Protein AF-A0AAW0XUK2-F1 (afdb_monomer)

pLDDT: mean 73.46, std 17.61, range [42.25, 95.31]

InterPro domains:
  IPR001806 Small GTPase [PF00071] (2-37)
  IPR001806 Small GTPase [PF00071] (38-81)
  IPR027417 P-loop containing nucleoside triphosphate hydrolase [G3DSA:3.40.50.300] (35-93)
  IPR027417 P-loop containing nucleoside triphosphate hydrolase [SSF52540] (1-96)

Sequence (114 aa):
MNRFVTDRFDEHSFHTIGVEFLNKEIELGGETYTLQIDLERRVTTEEAEVWCKENGDLPYIETSAKDDTNVEASFMMCLRRWANIEGRQERMPLPDTVQLGGDGSHHRLCACSS

Structure (mmCIF, N/CA/C/O backbone):
data_AF-A0AAW0XUK2-F1
#
_entry.id   AF-A0AAW0XUK2-F1
#
loop_
_atom_site.group_PDB
_atom_site.id
_atom_site.type_symbol
_atom_site.label_atom_id
_atom_site.label_alt_id
_atom_site.label_comp_id
_atom_site.label_asym_id
_atom_site.label_entity_id
_atom_site.label_seq_id
_atom_site.pdbx_PDB_ins_code
_atom_site.Cartn_x
_atom_site.Cartn_y
_atom_site.Cartn_z
_atom_site.occupancy
_atom_site.B_iso_or_equiv
_atom_site.auth_seq_id
_atom_site.auth_comp_id
_atom_site.auth_asym_id
_atom_site.auth_atom_id
_atom_site.pdbx_PDB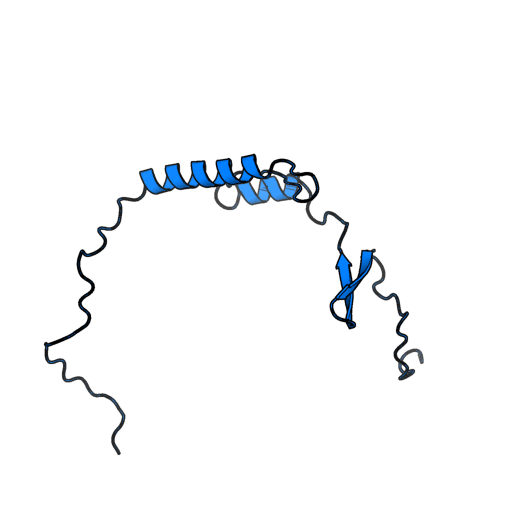_model_num
ATOM 1 N N . MET A 1 1 ? 14.300 14.112 43.769 1.00 45.28 1 MET A N 1
ATOM 2 C CA . MET A 1 1 ? 14.607 12.676 43.962 1.00 45.28 1 MET A CA 1
ATOM 3 C C . MET A 1 1 ? 13.513 12.051 44.816 1.00 45.28 1 MET A C 1
ATOM 5 O O . MET A 1 1 ? 13.095 12.715 45.751 1.00 45.28 1 MET A O 1
ATOM 9 N N . ASN A 1 2 ? 13.082 10.826 44.481 1.00 44.66 2 ASN A N 1
ATOM 10 C CA . ASN A 1 2 ? 11.915 10.055 44.976 1.00 44.66 2 ASN A CA 1
ATOM 11 C C . ASN A 1 2 ? 10.650 10.158 44.110 1.00 44.66 2 ASN A C 1
ATOM 13 O O . ASN A 1 2 ? 9.648 10.725 44.530 1.00 44.66 2 ASN A O 1
ATOM 17 N N . ARG A 1 3 ? 10.678 9.581 42.901 1.00 44.25 3 ARG A N 1
ATOM 18 C CA . ARG A 1 3 ? 9.434 9.290 42.167 1.00 44.25 3 ARG A CA 1
ATOM 19 C C . ARG A 1 3 ? 9.551 8.085 41.240 1.00 44.25 3 ARG A C 1
ATOM 21 O O . ARG A 1 3 ? 9.151 8.154 40.090 1.00 44.25 3 ARG A O 1
ATOM 28 N N . PHE A 1 4 ? 10.124 6.997 41.733 1.00 51.03 4 PHE A N 1
ATOM 29 C CA . PHE A 1 4 ? 9.986 5.698 41.088 1.00 51.03 4 PHE A CA 1
ATOM 30 C C . PHE A 1 4 ? 9.826 4.657 42.188 1.00 51.03 4 PHE A C 1
ATOM 32 O O . PHE A 1 4 ? 10.445 4.788 43.241 1.00 51.03 4 PHE A O 1
ATOM 39 N N . VAL A 1 5 ? 9.008 3.646 41.912 1.00 51.53 5 VAL A N 1
ATOM 40 C CA . VAL A 1 5 ? 8.634 2.531 42.790 1.00 51.53 5 VAL A CA 1
ATOM 41 C C . VAL A 1 5 ? 7.454 2.819 43.727 1.00 51.53 5 VAL A C 1
ATOM 43 O O . VAL A 1 5 ? 7.554 2.799 44.950 1.00 51.53 5 VAL A O 1
ATOM 46 N N . THR A 1 6 ? 6.278 2.994 43.133 1.00 52.91 6 THR A N 1
ATOM 47 C CA . THR A 1 6 ? 5.117 2.246 43.627 1.00 52.91 6 THR A CA 1
ATOM 48 C C . THR A 1 6 ? 4.978 1.017 42.745 1.00 52.91 6 THR A C 1
ATOM 50 O O . THR A 1 6 ? 4.750 1.151 41.547 1.00 52.91 6 THR A O 1
ATOM 53 N N . ASP A 1 7 ? 5.147 -0.161 43.339 1.00 47.25 7 ASP A N 1
ATOM 54 C CA . ASP A 1 7 ? 4.963 -1.480 42.718 1.00 47.25 7 ASP A CA 1
ATOM 55 C C . ASP A 1 7 ? 3.463 -1.785 42.555 1.00 47.25 7 ASP A C 1
ATOM 57 O O . ASP A 1 7 ? 2.907 -2.738 43.095 1.00 47.25 7 ASP A O 1
ATOM 61 N N . ARG A 1 8 ? 2.758 -0.856 41.908 1.00 56.31 8 ARG A N 1
ATOM 62 C CA . ARG A 1 8 ? 1.356 -0.988 41.534 1.00 56.31 8 ARG A CA 1
ATOM 63 C C . ARG A 1 8 ? 1.276 -0.741 40.044 1.00 56.31 8 ARG A C 1
ATOM 65 O O . ARG A 1 8 ? 1.509 0.375 39.586 1.00 56.31 8 ARG A O 1
ATOM 72 N N . PHE A 1 9 ? 0.991 -1.812 39.319 1.00 53.25 9 PHE A N 1
ATOM 73 C CA . PHE A 1 9 ? 0.606 -1.750 37.924 1.00 53.25 9 PHE A CA 1
ATOM 74 C C . PHE A 1 9 ? -0.716 -0.985 37.838 1.00 53.25 9 PHE A C 1
ATOM 76 O O . PHE A 1 9 ? -1.718 -1.407 38.415 1.00 53.25 9 PHE A O 1
ATOM 83 N N . ASP A 1 10 ? -0.679 0.180 37.200 1.00 54.09 10 ASP A N 1
ATOM 84 C CA . ASP A 1 10 ? -1.873 0.935 36.849 1.00 54.09 10 ASP A CA 1
ATOM 85 C C . ASP A 1 10 ? -2.255 0.526 35.426 1.00 54.09 10 ASP A C 1
ATOM 87 O O . ASP A 1 10 ? -1.566 0.864 34.460 1.00 54.09 10 ASP A O 1
ATOM 91 N N . GLU A 1 11 ? -3.328 -0.253 35.323 1.00 55.53 11 GLU A N 1
ATOM 92 C CA . GLU A 1 11 ? -3.886 -0.772 34.071 1.00 55.53 11 GLU A CA 1
ATOM 93 C C . GLU A 1 11 ? -4.372 0.354 33.136 1.00 55.53 11 GLU A C 1
ATOM 95 O O . GLU A 1 11 ? -4.525 0.151 31.935 1.00 55.53 11 GLU A O 1
ATOM 100 N N . HIS A 1 12 ? -4.523 1.576 33.658 1.00 55.75 12 HIS A N 1
ATOM 101 C CA . HIS A 1 12 ? -4.863 2.783 32.908 1.00 55.75 12 HIS A CA 1
ATOM 102 C C . HIS A 1 12 ? -3.675 3.740 32.742 1.00 55.75 12 HIS A C 1
ATOM 104 O O . HIS A 1 12 ? -3.863 4.910 32.399 1.00 55.75 12 HIS A O 1
ATOM 110 N N . SER A 1 13 ? -2.440 3.277 32.966 1.00 53.16 13 SER A N 1
ATOM 111 C CA . SER A 1 13 ? -1.244 4.073 32.695 1.00 53.16 13 SER A CA 1
ATOM 112 C C . SER A 1 13 ? -1.057 4.259 31.186 1.00 53.16 13 SER A C 1
ATOM 114 O O . SER A 1 13 ? -0.320 3.530 30.522 1.00 53.16 13 SER A O 1
ATOM 116 N N . PHE A 1 14 ? -1.708 5.283 30.639 1.00 58.62 14 PHE A N 1
ATOM 117 C CA . PHE A 1 14 ? -1.429 5.824 29.314 1.00 58.62 14 PHE A CA 1
ATOM 118 C C . PHE A 1 14 ? -0.030 6.447 29.317 1.00 58.62 14 PHE A C 1
ATOM 120 O O . PHE A 1 14 ? 0.129 7.646 29.535 1.00 58.62 14 PHE A O 1
ATOM 127 N N . HIS A 1 15 ? 1.008 5.643 29.101 1.00 49.88 15 HIS A N 1
ATOM 128 C CA . HIS A 1 15 ? 2.342 6.174 28.861 1.00 49.88 15 HIS A CA 1
ATOM 129 C C . HIS A 1 15 ? 2.918 5.650 27.553 1.00 49.88 15 HIS A C 1
ATOM 131 O O . HIS A 1 15 ? 3.618 4.645 27.490 1.00 49.88 15 HIS A O 1
ATOM 137 N N . THR A 1 16 ? 2.765 6.465 26.517 1.00 46.88 16 THR A N 1
ATOM 138 C CA . THR A 1 16 ? 3.954 6.992 25.850 1.00 46.88 16 THR A CA 1
ATOM 139 C C . THR A 1 16 ? 3.694 8.468 25.575 1.00 46.88 16 THR A C 1
ATOM 141 O O . THR A 1 16 ? 2.714 8.826 24.930 1.00 46.88 16 THR A O 1
ATOM 144 N N . ILE A 1 17 ? 4.523 9.349 26.134 1.00 49.06 17 ILE A N 1
ATOM 145 C CA . ILE A 1 17 ? 4.462 10.778 25.825 1.00 49.06 17 ILE A CA 1
ATOM 146 C C . ILE A 1 17 ? 4.749 10.925 24.325 1.00 49.06 17 ILE A C 1
ATOM 148 O O . ILE A 1 17 ? 5.872 10.668 23.899 1.00 49.06 17 ILE A O 1
ATOM 152 N N . GLY A 1 18 ? 3.738 11.333 23.554 1.00 50.78 18 GLY A N 1
ATOM 153 C CA . GLY A 1 18 ? 3.905 11.837 22.189 1.00 50.78 18 GLY A CA 1
ATOM 154 C C . GLY A 1 18 ? 3.497 10.930 21.024 1.00 50.78 18 GLY A C 1
ATOM 155 O O . GLY A 1 18 ? 3.878 11.259 19.910 1.00 50.78 18 GLY A O 1
ATOM 156 N N . VAL A 1 19 ? 2.752 9.839 21.230 1.00 52.72 19 VAL A N 1
ATOM 157 C CA . VAL A 1 19 ? 2.172 9.051 20.120 1.00 52.72 19 VAL A CA 1
ATOM 158 C C . VAL A 1 19 ? 0.769 8.562 20.488 1.00 52.72 19 VAL A C 1
ATOM 160 O O . VAL A 1 19 ? 0.601 7.777 21.423 1.00 52.72 19 VAL A O 1
ATOM 163 N N . GLU A 1 20 ? -0.246 9.060 19.779 1.00 57.41 20 GLU A N 1
ATOM 164 C CA . GLU A 1 20 ? -1.649 8.668 19.953 1.00 57.41 20 GLU A CA 1
ATOM 165 C C . GLU A 1 20 ? -1.915 7.356 19.203 1.00 57.41 20 GLU A C 1
ATOM 167 O O . GLU A 1 20 ? -2.279 7.343 18.030 1.00 57.41 20 GLU A O 1
ATOM 172 N N . PHE A 1 21 ? -1.737 6.219 19.875 1.00 62.22 21 PHE A N 1
ATOM 173 C CA . PHE A 1 21 ? -2.230 4.946 19.347 1.00 62.22 21 PHE A CA 1
ATOM 174 C C . PHE A 1 21 ? -3.724 4.800 19.641 1.00 62.22 21 PHE A C 1
ATOM 176 O O . PHE A 1 21 ? -4.165 4.992 20.777 1.00 62.22 21 PHE A O 1
ATOM 183 N N . LEU A 1 22 ? -4.504 4.400 18.637 1.00 68.38 22 LEU A N 1
ATOM 184 C CA . LEU A 1 22 ? -5.887 3.994 18.847 1.00 68.38 22 LEU A CA 1
ATOM 185 C C . LEU A 1 22 ? -5.892 2.571 19.413 1.00 68.38 22 LEU A C 1
ATOM 187 O O . LEU A 1 22 ? -5.544 1.619 18.717 1.00 68.38 22 LEU A O 1
ATOM 191 N N . ASN A 1 23 ? -6.320 2.420 20.664 1.00 78.81 23 ASN A N 1
ATOM 192 C CA . ASN A 1 23 ? -6.554 1.110 21.262 1.00 78.81 23 ASN A CA 1
ATOM 193 C C . ASN A 1 23 ? -8.004 0.686 21.019 1.00 78.81 23 ASN A C 1
ATOM 195 O O . ASN A 1 23 ? -8.935 1.424 21.347 1.00 78.81 23 ASN A O 1
ATOM 199 N N . LYS A 1 24 ? -8.199 -0.502 20.444 1.00 80.56 24 LYS A N 1
ATOM 200 C CA . LYS A 1 24 ? -9.519 -1.109 20.253 1.00 80.56 24 LYS A CA 1
ATOM 201 C C . LYS A 1 24 ? -9.557 -2.479 20.912 1.00 80.56 24 LYS A C 1
ATOM 203 O O . LYS A 1 24 ? -8.814 -3.370 20.515 1.00 80.56 24 LYS A O 1
ATOM 208 N N . GLU A 1 25 ? -10.454 -2.657 21.868 1.00 89.12 25 GLU A N 1
ATOM 209 C CA . GLU A 1 25 ? -10.731 -3.966 22.455 1.00 89.12 25 GLU A CA 1
ATOM 210 C C . GLU A 1 25 ? -11.631 -4.780 21.519 1.00 89.12 25 GLU A C 1
ATOM 212 O O . GLU A 1 25 ? -12.606 -4.264 20.960 1.00 89.12 25 GLU A O 1
ATOM 217 N N . ILE A 1 26 ? -11.282 -6.048 21.312 1.00 91.62 26 ILE A N 1
ATOM 218 C CA . ILE A 1 26 ? -12.114 -7.019 20.602 1.00 91.62 26 ILE A CA 1
ATOM 219 C C . ILE A 1 26 ? -12.311 -8.254 21.476 1.00 91.62 26 ILE A C 1
ATOM 221 O O . ILE A 1 26 ? -11.365 -8.737 22.093 1.00 91.62 26 ILE A O 1
ATOM 225 N N . GLU A 1 27 ? -13.527 -8.787 21.497 1.00 93.31 27 GLU A N 1
ATOM 226 C CA . GLU A 1 27 ? -13.838 -10.048 22.171 1.00 93.31 27 GLU A CA 1
ATOM 227 C C . GLU A 1 27 ? -13.883 -11.182 21.145 1.00 93.31 27 GLU A C 1
ATOM 229 O O . GLU A 1 27 ? -14.646 -11.130 20.175 1.00 93.31 27 GLU A O 1
ATOM 234 N N . LEU A 1 28 ? -13.071 -12.219 21.353 1.00 88.25 28 LEU A N 1
ATOM 235 C CA . LEU A 1 28 ? -13.042 -13.421 20.522 1.00 88.25 28 LEU A CA 1
ATOM 236 C C . LEU A 1 28 ? -13.031 -14.655 21.427 1.00 88.25 28 LEU A C 1
ATOM 238 O O . LEU A 1 28 ? -12.067 -14.907 22.141 1.00 88.25 28 LEU A O 1
ATOM 242 N N . GLY A 1 29 ? -14.111 -15.440 21.399 1.00 89.12 29 GLY A N 1
ATOM 243 C CA . GLY A 1 29 ? -14.190 -16.697 22.156 1.00 89.12 29 GLY A CA 1
ATOM 244 C C . GLY A 1 29 ? -14.268 -16.540 23.680 1.00 89.12 29 GLY A C 1
ATOM 245 O O . GLY A 1 29 ? -13.938 -17.484 24.387 1.00 89.12 29 GLY A O 1
ATOM 246 N N . GLY A 1 30 ? -14.712 -15.381 24.178 1.00 91.25 30 GLY A N 1
ATOM 247 C CA . GLY A 1 30 ? -14.780 -15.079 25.615 1.00 91.25 30 GLY A CA 1
ATOM 248 C C . GLY A 1 30 ? -13.508 -14.451 26.189 1.00 91.25 30 GLY A C 1
ATOM 249 O O . GLY A 1 30 ? -13.491 -14.124 27.369 1.00 91.25 30 GLY A O 1
ATOM 250 N N . GLU A 1 31 ? -12.484 -14.247 25.357 1.00 91.50 31 GLU A N 1
ATOM 251 C CA . GLU A 1 31 ? -11.245 -13.555 25.711 1.00 91.50 31 GLU A CA 1
ATOM 252 C C . GLU A 1 31 ? -11.198 -12.174 25.041 1.00 91.50 31 GLU A C 1
ATOM 254 O O . GLU A 1 31 ? -11.591 -12.021 23.876 1.00 91.50 31 GLU A O 1
ATOM 259 N N . THR A 1 32 ? -10.702 -11.172 25.770 1.00 89.38 32 THR A N 1
ATOM 260 C CA . THR A 1 32 ? -10.569 -9.788 25.291 1.00 89.38 32 THR A CA 1
ATOM 261 C C . THR A 1 32 ? -9.144 -9.521 24.823 1.00 89.38 32 THR A C 1
ATOM 263 O O . THR A 1 32 ? -8.177 -9.782 25.537 1.00 89.38 32 THR A O 1
ATOM 266 N N . TYR A 1 33 ? -9.008 -8.958 23.626 1.00 88.19 33 TYR A N 1
ATOM 267 C CA . TYR A 1 33 ? -7.732 -8.593 23.021 1.00 88.19 33 TYR A CA 1
ATOM 268 C C . TYR A 1 33 ? -7.684 -7.092 22.742 1.00 88.19 33 TYR A C 1
ATOM 270 O O . TYR A 1 33 ? -8.590 -6.549 22.110 1.00 88.19 33 TYR A O 1
ATOM 278 N N . THR A 1 34 ? -6.597 -6.434 23.142 1.00 84.12 34 THR A N 1
ATOM 279 C CA . THR A 1 34 ? -6.353 -5.021 22.824 1.00 84.12 34 THR A CA 1
ATOM 280 C C . THR A 1 34 ? -5.554 -4.910 21.536 1.00 84.12 34 THR A C 1
ATOM 282 O O . THR A 1 34 ? -4.389 -5.300 21.470 1.00 84.12 34 THR A O 1
ATOM 285 N N . LEU A 1 35 ? -6.176 -4.363 20.496 1.00 79.12 35 LEU A N 1
ATOM 286 C CA . LEU A 1 35 ? -5.502 -4.022 19.251 1.00 79.12 35 LEU A CA 1
ATOM 287 C C . LEU A 1 35 ? -4.952 -2.608 19.368 1.00 79.12 35 LEU A C 1
ATOM 289 O O . LEU A 1 35 ? -5.718 -1.658 19.522 1.00 79.12 35 LEU A O 1
ATOM 293 N N . GLN A 1 36 ? -3.637 -2.481 19.233 1.00 76.88 36 GLN A N 1
ATOM 294 C CA . GLN A 1 36 ? -2.964 -1.197 19.107 1.00 76.88 36 GLN A CA 1
ATOM 295 C C . GLN A 1 36 ? -2.883 -0.825 17.622 1.00 76.88 36 GLN A C 1
ATOM 297 O O . GLN A 1 36 ? -2.218 -1.501 16.836 1.00 76.88 36 GLN A O 1
ATOM 302 N N . ILE A 1 37 ? -3.589 0.233 17.233 1.00 74.25 37 ILE A N 1
ATOM 303 C CA . ILE A 1 37 ? -3.678 0.720 15.856 1.00 74.25 37 ILE A CA 1
ATOM 304 C C . ILE A 1 37 ? -2.914 2.042 15.773 1.00 74.25 37 ILE A C 1
ATOM 306 O O . ILE A 1 37 ? -3.241 3.002 16.471 1.00 74.25 37 ILE A O 1
ATOM 310 N N . ASP A 1 38 ? -1.901 2.095 14.912 1.00 71.62 38 ASP A N 1
ATOM 311 C CA . ASP A 1 38 ? -1.208 3.338 14.571 1.00 71.62 38 ASP A CA 1
ATOM 312 C C . ASP A 1 38 ? -1.963 4.031 13.426 1.00 71.62 38 ASP A C 1
ATOM 314 O O . ASP A 1 38 ? -2.156 3.442 12.359 1.00 71.62 38 ASP A O 1
ATOM 318 N N . LEU A 1 39 ? -2.455 5.246 13.675 1.00 69.19 39 LEU A N 1
ATOM 319 C CA . LEU A 1 39 ? -3.194 6.050 12.694 1.00 69.19 39 LEU A CA 1
ATOM 320 C C . LEU A 1 39 ? -2.299 7.078 11.993 1.00 69.19 39 LEU A C 1
ATOM 322 O O . LEU A 1 39 ? -2.738 7.702 11.023 1.00 69.19 39 LEU A O 1
ATOM 326 N N . GLU A 1 40 ? -1.065 7.271 12.460 1.00 73.69 40 GLU A N 1
ATOM 327 C CA . GLU A 1 40 ? -0.186 8.309 11.941 1.00 73.69 40 GLU A CA 1
ATOM 328 C C . GLU A 1 40 ? 0.691 7.778 10.806 1.00 73.69 40 GLU A C 1
ATOM 330 O O . GLU A 1 40 ? 1.436 6.801 10.925 1.00 73.69 40 GLU A O 1
ATOM 335 N N . ARG A 1 41 ? 0.644 8.473 9.667 1.00 77.62 41 ARG A N 1
ATOM 336 C CA . ARG A 1 41 ? 1.581 8.235 8.573 1.00 77.62 41 ARG A CA 1
ATOM 337 C C . ARG A 1 41 ? 2.971 8.708 9.008 1.00 77.62 41 ARG A C 1
ATOM 339 O O . ARG A 1 41 ? 3.227 9.905 9.070 1.00 77.62 41 ARG A O 1
ATOM 346 N N . ARG A 1 42 ? 3.881 7.761 9.252 1.00 82.88 42 ARG A N 1
ATOM 347 C CA . ARG A 1 42 ? 5.274 8.057 9.643 1.00 82.88 42 ARG A CA 1
ATOM 348 C C . ARG A 1 42 ? 6.218 8.369 8.484 1.00 82.88 42 ARG A C 1
ATOM 350 O O . ARG A 1 42 ? 7.314 8.856 8.728 1.00 82.88 42 ARG A O 1
ATOM 357 N N . VAL A 1 43 ? 5.822 8.049 7.254 1.00 88.00 43 VAL A N 1
ATOM 358 C CA . VAL A 1 43 ? 6.634 8.238 6.044 1.00 88.00 43 VAL A CA 1
ATOM 359 C C . VAL A 1 43 ? 5.803 9.000 5.030 1.00 8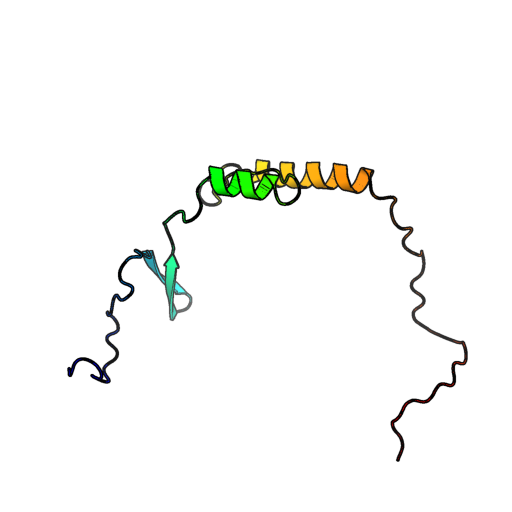8.00 43 VAL A C 1
ATOM 361 O O . VAL A 1 43 ? 4.681 8.591 4.724 1.00 88.00 43 VAL A O 1
ATOM 364 N N . THR A 1 44 ? 6.332 10.111 4.530 1.00 91.38 44 THR A N 1
ATOM 365 C CA . THR A 1 44 ? 5.660 10.898 3.492 1.00 91.38 44 THR A CA 1
ATOM 366 C C . THR A 1 44 ? 5.642 10.150 2.160 1.00 91.38 44 THR A C 1
ATOM 368 O O . THR A 1 44 ? 6.415 9.216 1.931 1.00 91.38 44 THR A O 1
ATOM 371 N N . THR A 1 45 ? 4.741 10.547 1.264 1.00 90.94 45 THR A N 1
ATOM 372 C CA . THR A 1 45 ? 4.676 9.960 -0.079 1.00 90.94 45 THR A CA 1
ATOM 373 C C . THR A 1 45 ? 5.991 10.199 -0.818 1.00 90.94 45 THR A C 1
ATOM 375 O O . THR A 1 45 ? 6.544 9.280 -1.412 1.00 90.94 45 THR A O 1
ATOM 378 N N . GLU A 1 46 ? 6.543 11.403 -0.696 1.00 92.62 46 GLU A N 1
ATOM 379 C CA . GLU A 1 46 ? 7.789 11.812 -1.332 1.00 92.62 46 GLU A CA 1
ATOM 380 C C . GLU A 1 46 ? 8.984 10.972 -0.864 1.00 92.62 46 GLU A C 1
ATOM 382 O O . GLU A 1 46 ? 9.773 10.510 -1.687 1.00 92.62 46 GLU A O 1
ATOM 387 N N . GLU A 1 47 ? 9.112 10.726 0.444 1.00 93.06 47 GLU A N 1
ATOM 388 C CA . GLU A 1 47 ? 10.178 9.873 0.986 1.00 93.06 47 GLU A CA 1
ATOM 389 C C . GLU A 1 47 ? 10.074 8.437 0.469 1.00 93.06 47 GLU A C 1
ATOM 391 O O . GLU A 1 47 ? 11.083 7.836 0.091 1.00 93.06 47 GLU A O 1
ATOM 396 N N . ALA A 1 48 ? 8.856 7.894 0.409 1.00 91.94 48 ALA A N 1
ATOM 397 C CA . ALA A 1 48 ? 8.627 6.556 -0.114 1.00 91.94 48 ALA A CA 1
ATOM 398 C C . ALA A 1 48 ? 8.961 6.464 -1.614 1.00 91.94 48 ALA A C 1
ATOM 400 O O . ALA A 1 48 ? 9.607 5.508 -2.044 1.00 91.94 48 ALA A O 1
ATOM 401 N N . GLU A 1 49 ? 8.591 7.471 -2.409 1.00 92.88 49 GLU A N 1
ATOM 402 C CA . GLU A 1 49 ? 8.919 7.536 -3.835 1.00 92.88 49 GLU A CA 1
ATOM 403 C C . GLU A 1 49 ? 10.425 7.644 -4.088 1.00 92.88 49 GLU A C 1
ATOM 405 O O . GLU A 1 49 ? 10.953 6.969 -4.977 1.00 92.88 49 GLU A O 1
ATOM 410 N N . VAL A 1 50 ? 11.128 8.484 -3.320 1.00 95.31 50 VAL A N 1
ATOM 411 C CA . VAL A 1 50 ? 12.592 8.600 -3.396 1.00 95.31 50 VAL A CA 1
ATOM 412 C C . VAL A 1 50 ? 13.230 7.255 -3.073 1.00 95.31 50 VAL A C 1
ATOM 414 O O . VAL A 1 50 ? 14.044 6.764 -3.855 1.00 95.31 50 VAL A O 1
ATOM 417 N N . TRP A 1 51 ? 12.799 6.608 -1.990 1.00 94.69 51 TRP A N 1
ATOM 418 C CA . TRP A 1 51 ? 13.316 5.300 -1.607 1.00 94.69 51 TRP A CA 1
ATOM 419 C C . TRP A 1 51 ? 13.090 4.254 -2.704 1.00 94.69 51 TRP A C 1
ATOM 421 O O . TRP A 1 51 ? 14.013 3.516 -3.048 1.00 94.69 51 TRP A O 1
ATOM 431 N N . CYS A 1 52 ? 11.897 4.212 -3.302 1.00 93.31 52 CYS A N 1
ATOM 432 C CA . CYS A 1 52 ? 11.588 3.301 -4.401 1.00 93.31 52 CYS A CA 1
ATOM 433 C C . CYS A 1 52 ? 12.500 3.524 -5.615 1.00 93.31 52 CYS A C 1
ATOM 435 O O . CYS A 1 52 ? 12.966 2.549 -6.209 1.00 93.31 52 CYS A O 1
ATOM 437 N N . LYS A 1 53 ? 12.803 4.782 -5.956 1.00 92.62 53 LYS A N 1
ATOM 438 C CA . LYS A 1 53 ? 13.740 5.122 -7.039 1.00 92.62 53 LYS A CA 1
ATOM 439 C C . LYS A 1 53 ? 15.159 4.650 -6.729 1.00 92.62 53 LYS A C 1
ATOM 441 O O . LYS A 1 53 ? 15.790 4.013 -7.570 1.00 92.62 53 LYS A O 1
ATOM 446 N N . GLU A 1 54 ? 15.647 4.913 -5.519 1.00 95.31 54 GLU A N 1
ATOM 447 C CA . GLU A 1 54 ? 17.009 4.552 -5.107 1.00 95.31 54 GLU A CA 1
ATOM 448 C C . GLU A 1 54 ? 17.204 3.036 -4.944 1.00 95.31 54 GLU A C 1
ATOM 450 O O . GLU A 1 54 ? 18.276 2.510 -5.244 1.00 95.31 54 GLU A O 1
ATOM 455 N N . ASN A 1 55 ? 16.161 2.302 -4.547 1.00 92.44 55 ASN A N 1
ATOM 456 C CA . ASN A 1 55 ? 16.219 0.864 -4.266 1.00 92.44 55 ASN A CA 1
ATOM 457 C C . ASN A 1 55 ? 15.780 0.011 -5.464 1.00 92.44 55 ASN A C 1
ATOM 459 O O . ASN A 1 55 ? 15.002 -0.935 -5.341 1.00 92.44 55 ASN A O 1
ATOM 463 N N . GLY A 1 56 ? 16.317 0.333 -6.641 1.00 85.94 56 GLY A N 1
ATOM 464 C CA . GLY A 1 56 ? 16.113 -0.457 -7.855 1.00 85.94 56 GLY A CA 1
ATOM 465 C C . GLY A 1 56 ? 14.935 -0.004 -8.711 1.00 85.94 56 GLY A C 1
ATOM 466 O O . GLY A 1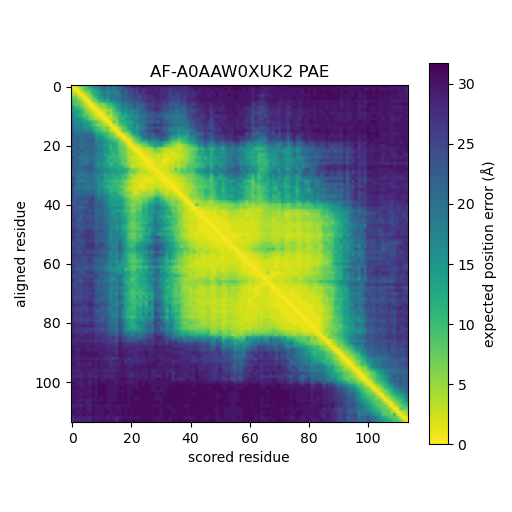 56 ? 14.348 -0.839 -9.404 1.00 85.94 56 GLY A O 1
ATOM 467 N N . ASP A 1 57 ? 14.606 1.291 -8.681 1.00 88.50 57 ASP A N 1
ATOM 468 C CA . ASP A 1 57 ? 13.573 1.906 -9.521 1.00 88.50 57 ASP A CA 1
ATOM 469 C C . ASP A 1 57 ? 12.242 1.141 -9.442 1.00 88.50 57 ASP A C 1
ATOM 471 O O . ASP A 1 57 ? 11.701 0.634 -10.430 1.00 88.50 57 ASP A O 1
ATOM 475 N N . LEU A 1 58 ? 11.782 0.916 -8.210 1.00 89.69 58 LEU A N 1
ATOM 476 C CA . LEU A 1 58 ? 10.564 0.177 -7.912 1.00 89.69 58 LEU A CA 1
ATOM 477 C C . LEU A 1 58 ? 9.330 1.047 -8.190 1.00 89.69 58 LEU A C 1
ATOM 479 O O . LEU A 1 58 ? 9.321 2.234 -7.872 1.00 89.69 58 LEU A O 1
ATOM 483 N N . PRO A 1 59 ? 8.259 0.471 -8.755 1.00 89.06 59 PRO A N 1
ATOM 484 C CA . PRO A 1 59 ? 7.014 1.194 -8.931 1.00 89.06 59 PRO A CA 1
ATOM 485 C C . PRO A 1 59 ? 6.341 1.415 -7.569 1.00 89.06 59 PRO A C 1
ATOM 487 O O . PRO A 1 59 ? 6.174 0.472 -6.796 1.00 89.06 59 PRO A O 1
ATOM 490 N N . TYR A 1 60 ? 5.938 2.654 -7.300 1.00 93.19 60 TYR A N 1
ATOM 491 C CA . TYR A 1 60 ? 5.249 3.055 -6.075 1.00 93.19 60 TYR A CA 1
ATOM 492 C C . TYR A 1 60 ? 3.753 3.284 -6.340 1.00 93.19 60 TYR A C 1
ATOM 494 O O . TYR A 1 60 ? 3.383 3.848 -7.371 1.00 93.19 60 TYR A O 1
ATOM 502 N N . ILE A 1 61 ? 2.892 2.831 -5.424 1.00 94.69 61 ILE A N 1
ATOM 503 C CA . ILE A 1 61 ? 1.443 3.071 -5.450 1.00 94.69 61 ILE A CA 1
ATOM 504 C C . ILE A 1 61 ? 0.871 3.010 -4.029 1.00 94.69 61 ILE A C 1
ATOM 506 O O . ILE A 1 61 ? 1.181 2.096 -3.265 1.00 94.69 61 ILE A O 1
ATOM 510 N N . GLU A 1 62 ? 0.016 3.968 -3.675 1.00 92.50 62 GLU A N 1
ATOM 511 C CA . GLU A 1 62 ? -0.712 3.958 -2.403 1.00 92.50 62 GLU A CA 1
ATOM 512 C C . GLU A 1 62 ? -1.984 3.119 -2.512 1.00 92.50 62 GLU A C 1
ATOM 514 O O . GLU A 1 62 ? -2.722 3.238 -3.491 1.00 92.50 62 GLU A O 1
ATOM 519 N N . THR A 1 63 ? -2.263 2.296 -1.498 1.00 94.06 63 THR A N 1
ATOM 520 C CA . THR A 1 63 ? -3.433 1.405 -1.466 1.00 94.06 63 THR A CA 1
ATOM 521 C C . THR A 1 63 ? -4.190 1.520 -0.144 1.00 94.06 63 THR A C 1
ATOM 523 O O . THR A 1 63 ? -3.592 1.787 0.898 1.00 94.06 63 THR A O 1
ATOM 526 N N . SER A 1 64 ? -5.511 1.313 -0.178 1.00 88.56 64 SER A N 1
ATOM 527 C CA . SER A 1 64 ? -6.347 1.166 1.022 1.00 88.56 64 SER A CA 1
ATOM 528 C C . SER A 1 64 ? -7.082 -0.162 0.949 1.00 88.56 64 SER A C 1
ATOM 530 O O . SER A 1 64 ? -7.992 -0.322 0.142 1.00 88.56 64 SER A O 1
ATOM 532 N N . ALA A 1 65 ? -6.724 -1.104 1.824 1.00 85.44 65 ALA A N 1
ATOM 533 C CA . ALA A 1 65 ? -7.460 -2.361 1.960 1.00 85.44 65 ALA A CA 1
ATOM 534 C C . ALA A 1 65 ? -8.879 -2.147 2.516 1.00 85.44 65 ALA A C 1
ATOM 536 O O . ALA A 1 65 ? -9.771 -2.949 2.265 1.00 85.44 65 ALA A O 1
ATOM 537 N N . LYS A 1 66 ? -9.089 -1.066 3.278 1.00 82.44 66 LYS A N 1
ATOM 538 C CA . LYS A 1 66 ? -10.384 -0.741 3.882 1.00 82.44 66 LYS A CA 1
ATOM 539 C C . LYS A 1 66 ? -11.407 -0.313 2.832 1.00 82.44 66 LYS A C 1
ATOM 541 O O . LYS A 1 66 ? -12.565 -0.708 2.921 1.00 82.44 66 LYS A O 1
ATOM 546 N N . ASP A 1 67 ? -10.965 0.497 1.877 1.00 90.69 67 ASP A N 1
ATOM 547 C CA . ASP A 1 67 ? -11.836 1.144 0.892 1.00 90.69 67 ASP A CA 1
ATOM 548 C C . ASP A 1 67 ? -11.645 0.569 -0.524 1.00 90.69 67 ASP A C 1
ATOM 550 O O . ASP A 1 67 ? -12.159 1.127 -1.487 1.00 90.69 67 ASP A O 1
ATOM 554 N N . ASP A 1 68 ? -10.895 -0.535 -0.646 1.00 90.12 68 ASP A N 1
ATOM 555 C CA . ASP A 1 68 ? -10.521 -1.195 -1.909 1.00 90.12 68 ASP A CA 1
ATOM 556 C C . ASP A 1 68 ? -9.819 -0.266 -2.922 1.00 90.12 68 ASP A C 1
ATOM 558 O O . ASP A 1 68 ? -9.864 -0.431 -4.141 1.00 90.12 68 ASP A O 1
ATOM 562 N N . THR A 1 69 ? -9.121 0.751 -2.418 1.00 93.00 69 THR A N 1
ATOM 563 C CA . THR A 1 69 ? -8.432 1.725 -3.264 1.00 93.00 69 THR A CA 1
ATOM 564 C C . THR A 1 69 ? -7.121 1.138 -3.771 1.00 93.00 69 THR A C 1
ATOM 566 O O . THR A 1 69 ? -6.250 0.782 -2.974 1.00 93.00 69 THR A O 1
ATOM 569 N N . ASN A 1 70 ? -6.949 1.102 -5.097 1.00 92.06 70 ASN A N 1
ATOM 570 C CA . ASN A 1 70 ? -5.715 0.718 -5.800 1.00 92.06 70 ASN A CA 1
ATOM 571 C C . ASN A 1 70 ? -5.190 -0.702 -5.512 1.00 92.06 70 ASN A C 1
ATOM 573 O O . ASN A 1 70 ? -4.074 -1.030 -5.923 1.00 92.06 70 ASN A O 1
ATOM 577 N N . VAL A 1 71 ? -5.976 -1.563 -4.860 1.00 94.06 71 VAL A N 1
ATOM 578 C CA . VAL A 1 71 ? -5.566 -2.932 -4.525 1.00 94.06 71 VAL A CA 1
ATOM 579 C C . VAL A 1 71 ? -5.268 -3.709 -5.808 1.00 94.06 71 VAL A C 1
ATOM 581 O O . VAL A 1 71 ? -4.132 -4.133 -6.015 1.00 94.06 71 VAL A O 1
ATOM 584 N N . GLU A 1 72 ? -6.224 -3.800 -6.735 1.00 94.19 72 GLU A N 1
ATOM 585 C CA . GLU A 1 72 ? -6.030 -4.490 -8.021 1.00 94.19 72 GLU A CA 1
ATOM 586 C C . GLU A 1 72 ? -4.886 -3.878 -8.850 1.00 94.19 72 GLU A C 1
ATOM 588 O O . GLU A 1 72 ? -4.043 -4.591 -9.399 1.00 94.19 72 GLU A O 1
ATOM 593 N N . ALA A 1 73 ? -4.810 -2.544 -8.895 1.00 92.38 73 ALA A N 1
ATOM 594 C CA . ALA A 1 73 ? -3.761 -1.827 -9.614 1.00 92.38 73 ALA A CA 1
ATOM 595 C C . ALA A 1 73 ? -2.359 -2.183 -9.097 1.00 92.38 73 ALA A C 1
ATOM 597 O O . ALA A 1 73 ? -1.450 -2.411 -9.900 1.00 92.38 73 ALA A O 1
ATOM 598 N N . SER A 1 74 ? -2.195 -2.309 -7.776 1.00 93.12 74 SER A N 1
ATOM 599 C CA . SER A 1 74 ? -0.925 -2.703 -7.161 1.00 93.12 74 SER A CA 1
ATOM 600 C C . SER A 1 74 ? -0.494 -4.113 -7.574 1.00 93.12 74 SER A C 1
ATOM 602 O O . SER A 1 74 ? 0.656 -4.316 -7.974 1.00 93.12 74 SER A O 1
ATOM 604 N N . PHE A 1 75 ? -1.430 -5.069 -7.612 1.00 94.38 75 PHE A N 1
ATOM 605 C CA . PHE A 1 75 ? -1.157 -6.424 -8.094 1.00 94.38 75 PHE A CA 1
ATOM 606 C C . PHE A 1 75 ? -0.756 -6.425 -9.570 1.00 94.38 75 PHE A C 1
ATOM 608 O O . PHE A 1 75 ? 0.245 -7.044 -9.941 1.00 94.38 75 PHE A O 1
ATOM 615 N N . MET A 1 76 ? -1.479 -5.688 -10.417 1.00 93.12 76 MET A N 1
ATOM 616 C CA . MET A 1 76 ? -1.141 -5.579 -11.838 1.00 93.12 76 MET A CA 1
ATOM 617 C C . MET A 1 76 ? 0.254 -4.982 -12.065 1.00 93.12 76 MET A C 1
ATOM 619 O O . MET A 1 76 ? 0.980 -5.447 -12.945 1.00 93.12 76 MET A O 1
ATOM 623 N N . MET A 1 77 ? 0.653 -3.972 -11.286 1.00 90.50 77 MET A N 1
ATOM 624 C CA . MET A 1 77 ? 1.984 -3.359 -11.377 1.00 90.50 77 MET A CA 1
ATOM 625 C C . MET A 1 77 ? 3.095 -4.358 -11.038 1.00 90.50 77 MET A C 1
ATOM 627 O O . MET A 1 77 ? 4.073 -4.462 -11.787 1.00 90.50 77 MET A O 1
ATOM 631 N N . CYS A 1 78 ? 2.913 -5.149 -9.979 1.00 90.00 78 CYS A N 1
ATOM 632 C CA . CYS A 1 78 ? 3.836 -6.219 -9.604 1.00 90.00 78 CYS A CA 1
ATOM 633 C C . CYS A 1 78 ? 3.972 -7.274 -10.713 1.00 90.00 78 CYS A C 1
ATOM 635 O O . CYS A 1 78 ? 5.090 -7.599 -11.120 1.00 90.00 78 CYS A O 1
ATOM 637 N N . LEU A 1 79 ? 2.850 -7.760 -11.254 1.00 91.19 79 LEU A N 1
ATOM 638 C CA . LEU A 1 79 ? 2.841 -8.779 -12.312 1.00 91.19 79 LEU A CA 1
ATOM 639 C C . LEU A 1 79 ? 3.525 -8.294 -13.594 1.00 91.19 79 LEU A C 1
ATOM 641 O O . LEU A 1 79 ? 4.337 -9.013 -14.174 1.00 91.19 79 LEU A O 1
ATOM 645 N N . ARG A 1 80 ? 3.250 -7.055 -14.019 1.00 89.56 80 ARG A N 1
ATOM 646 C CA . ARG A 1 80 ? 3.896 -6.452 -15.198 1.00 89.56 80 ARG A CA 1
ATOM 647 C C . ARG A 1 80 ? 5.408 -6.360 -15.025 1.00 89.56 80 ARG A C 1
ATOM 649 O O . ARG A 1 80 ? 6.152 -6.668 -15.953 1.00 89.56 80 ARG A O 1
ATOM 656 N N . ARG A 1 81 ? 5.875 -5.950 -13.841 1.00 85.94 81 ARG A N 1
ATOM 657 C CA . ARG A 1 81 ? 7.311 -5.878 -13.544 1.00 85.94 81 ARG A CA 1
ATOM 658 C C . ARG A 1 81 ? 7.951 -7.263 -13.570 1.00 85.94 81 ARG A C 1
ATOM 660 O O . ARG A 1 81 ? 9.005 -7.420 -14.179 1.00 85.94 81 ARG A O 1
ATOM 667 N N . TRP A 1 82 ? 7.312 -8.251 -12.953 1.00 85.56 82 TRP A N 1
ATOM 668 C CA . TRP A 1 82 ? 7.797 -9.628 -12.946 1.00 85.56 82 TRP A CA 1
ATOM 669 C C . TRP A 1 82 ? 7.902 -10.214 -14.359 1.00 85.56 82 TRP A C 1
ATOM 671 O O . TRP A 1 82 ? 8.967 -10.704 -14.722 1.00 85.56 82 TRP A O 1
ATOM 681 N N . ALA A 1 83 ? 6.875 -10.052 -15.197 1.00 85.00 83 ALA A N 1
ATOM 682 C CA . ALA A 1 83 ? 6.899 -10.520 -16.585 1.00 85.00 83 ALA A CA 1
ATOM 683 C C . ALA A 1 83 ? 8.060 -9.907 -17.398 1.00 85.00 83 ALA A C 1
ATOM 685 O O . ALA A 1 83 ? 8.712 -10.591 -18.187 1.00 85.00 83 ALA A O 1
ATOM 686 N N . ASN A 1 84 ? 8.372 -8.626 -17.167 1.00 81.44 84 ASN A N 1
ATOM 687 C CA . ASN A 1 84 ? 9.517 -7.958 -17.797 1.00 81.44 84 ASN A CA 1
ATOM 688 C C . ASN A 1 84 ? 10.876 -8.489 -17.304 1.00 81.44 84 ASN A C 1
ATOM 690 O O . ASN A 1 84 ? 11.854 -8.465 -18.052 1.00 81.44 84 ASN A O 1
ATOM 694 N N . ILE A 1 85 ? 10.957 -8.943 -16.050 1.00 78.31 85 ILE A N 1
ATOM 695 C CA . ILE A 1 85 ? 12.169 -9.547 -15.479 1.00 78.31 85 ILE A CA 1
ATOM 696 C C . ILE A 1 85 ? 12.346 -10.977 -15.997 1.00 78.31 85 ILE A C 1
ATOM 698 O O . ILE A 1 85 ? 13.452 -11.340 -16.391 1.00 78.31 85 ILE A O 1
ATOM 702 N N . GLU A 1 86 ? 11.277 -11.773 -16.048 1.00 61.22 86 GLU A N 1
ATOM 703 C CA . GLU A 1 86 ? 11.323 -13.130 -16.602 1.00 61.22 86 GLU A CA 1
ATOM 704 C C . GLU A 1 86 ? 11.740 -13.147 -18.072 1.00 61.22 86 GLU A C 1
ATOM 706 O O . GLU A 1 86 ? 12.533 -13.994 -18.463 1.00 61.22 86 GLU A O 1
ATOM 711 N N . GLY A 1 87 ? 11.300 -12.174 -18.877 1.00 60.69 87 GLY A N 1
ATOM 712 C CA . GLY A 1 87 ? 11.756 -12.040 -20.266 1.00 60.69 87 GLY A CA 1
ATOM 713 C C . GLY A 1 87 ? 13.260 -11.754 -20.418 1.00 60.69 87 GLY A C 1
ATOM 714 O O . GLY A 1 87 ? 13.794 -11.883 -21.518 1.00 60.69 87 GLY A O 1
ATOM 715 N N . ARG A 1 88 ? 13.946 -11.358 -19.335 1.00 59.09 88 ARG A N 1
ATOM 716 C CA . ARG A 1 88 ? 15.391 -11.077 -19.287 1.00 59.09 88 ARG A CA 1
ATOM 717 C C . ARG A 1 88 ? 16.218 -12.179 -18.630 1.00 59.09 88 ARG A C 1
ATOM 719 O O . ARG A 1 88 ? 17.418 -12.235 -18.886 1.00 59.09 88 ARG A O 1
ATOM 726 N N . GLN A 1 89 ? 15.625 -13.023 -17.789 1.00 53.38 89 GLN A N 1
ATOM 727 C CA . GLN A 1 89 ? 16.313 -14.210 -17.294 1.00 53.38 89 GLN A CA 1
ATOM 728 C C . GLN A 1 89 ? 16.232 -15.289 -18.369 1.00 53.38 89 GLN A C 1
ATOM 730 O O . GLN A 1 89 ? 15.156 -15.808 -18.660 1.00 53.38 89 GLN A O 1
ATOM 735 N N . GLU A 1 90 ? 17.377 -15.668 -18.939 1.00 54.84 90 GLU A N 1
ATOM 736 C CA . GLU A 1 90 ? 17.502 -17.006 -19.509 1.00 54.84 90 GLU A CA 1
ATOM 737 C C . GLU A 1 90 ? 16.990 -17.965 -18.433 1.00 54.84 90 GLU A C 1
ATOM 739 O O . GLU A 1 90 ? 17.549 -17.999 -17.334 1.00 54.84 90 GLU A O 1
ATOM 744 N N . ARG A 1 91 ? 15.878 -18.669 -18.696 1.00 54.72 91 ARG A N 1
ATOM 745 C CA . ARG A 1 91 ? 15.413 -19.749 -17.823 1.00 54.72 91 ARG A CA 1
ATOM 746 C C . ARG A 1 91 ? 16.639 -20.606 -17.553 1.00 54.72 91 ARG A C 1
ATOM 748 O O . ARG A 1 91 ? 17.104 -21.270 -18.478 1.00 54.72 91 ARG A O 1
ATOM 755 N N . MET A 1 92 ? 17.174 -20.575 -16.329 1.00 52.06 92 MET A N 1
ATOM 756 C CA . MET A 1 92 ? 18.167 -21.566 -15.939 1.00 52.06 92 MET A CA 1
ATOM 757 C C . MET A 1 92 ? 17.523 -22.907 -16.273 1.00 52.06 92 MET A C 1
ATOM 759 O O . MET A 1 92 ? 16.403 -23.141 -15.803 1.00 52.06 92 MET A O 1
ATOM 763 N N . PRO A 1 93 ? 18.129 -23.727 -17.150 1.00 62.53 93 PRO A N 1
ATOM 764 C CA . PRO A 1 93 ? 17.548 -25.005 -17.489 1.00 62.53 93 PRO A CA 1
ATOM 765 C C . PRO A 1 93 ? 17.444 -25.775 -16.181 1.00 62.53 93 PRO A C 1
ATOM 767 O O . PRO A 1 93 ? 18.452 -26.149 -15.579 1.00 62.53 93 PRO A O 1
ATOM 770 N N . LEU A 1 94 ? 16.211 -25.918 -15.697 1.00 63.03 94 LEU A N 1
ATOM 771 C CA . LEU A 1 94 ? 15.906 -26.818 -14.606 1.00 63.03 94 LEU A CA 1
ATOM 772 C C . LEU A 1 94 ? 16.417 -28.183 -15.073 1.00 63.03 94 LEU A C 1
ATOM 774 O O . LEU A 1 94 ? 16.016 -28.621 -16.152 1.00 63.03 94 LEU A O 1
ATOM 778 N N . PRO A 1 95 ? 17.342 -28.830 -14.348 1.00 68.44 95 PRO A N 1
ATOM 779 C CA . PRO A 1 95 ? 17.745 -30.171 -14.720 1.00 68.44 95 PRO A CA 1
ATOM 780 C C . PRO A 1 95 ? 16.497 -31.059 -14.670 1.00 68.44 95 PRO A C 1
ATOM 782 O O . PRO A 1 95 ? 15.834 -31.132 -13.636 1.00 68.44 95 PRO A O 1
ATOM 785 N N . ASP A 1 96 ? 16.193 -31.737 -15.780 1.00 65.94 96 ASP A N 1
ATOM 786 C CA . ASP A 1 96 ? 15.003 -32.590 -15.955 1.00 65.94 96 ASP A CA 1
ATOM 787 C C . ASP A 1 96 ? 14.929 -33.755 -14.951 1.00 65.94 96 ASP A C 1
ATOM 789 O O . ASP A 1 96 ? 13.964 -34.519 -14.922 1.00 65.94 96 ASP A O 1
ATOM 793 N N . THR A 1 97 ? 15.951 -33.955 -14.118 1.00 71.31 97 THR A N 1
ATOM 794 C CA . THR A 1 97 ? 15.966 -35.021 -13.120 1.00 71.31 97 THR A CA 1
ATOM 795 C C . THR A 1 97 ? 16.768 -34.607 -11.891 1.00 71.31 97 THR A C 1
ATOM 797 O O . THR A 1 97 ? 17.988 -34.452 -11.948 1.00 71.31 97 THR A O 1
ATOM 800 N N . VAL A 1 98 ? 16.091 -34.490 -10.746 1.00 67.19 98 VAL A N 1
ATOM 801 C CA . VAL A 1 98 ? 16.744 -34.511 -9.432 1.00 67.19 98 VAL A CA 1
ATOM 802 C C . VAL A 1 98 ? 17.056 -35.973 -9.113 1.00 67.19 98 VAL A C 1
ATOM 804 O O . VAL A 1 98 ? 16.151 -36.757 -8.833 1.00 67.19 98 VAL A O 1
ATOM 807 N N . GLN A 1 99 ? 18.329 -36.363 -9.194 1.00 67.00 99 GLN A N 1
ATOM 808 C CA . GLN A 1 99 ? 18.763 -37.712 -8.820 1.00 67.00 99 GLN A CA 1
ATOM 809 C C . GLN A 1 99 ? 18.743 -37.861 -7.294 1.00 67.00 99 GLN A C 1
ATOM 811 O O . GLN A 1 99 ? 19.670 -37.456 -6.595 1.00 67.00 99 GLN A O 1
ATOM 816 N N . LEU A 1 100 ? 17.666 -38.446 -6.773 1.00 66.38 100 LEU A N 1
ATOM 817 C CA . LEU A 1 100 ? 17.550 -38.857 -5.376 1.00 66.38 100 LEU A CA 1
ATOM 818 C C . LEU A 1 100 ? 17.985 -40.332 -5.264 1.00 66.38 100 LEU A C 1
ATOM 820 O O . LEU A 1 100 ? 17.162 -41.237 -5.359 1.00 66.38 100 LEU A O 1
ATOM 824 N N . GLY A 1 101 ? 19.297 -40.548 -5.093 1.0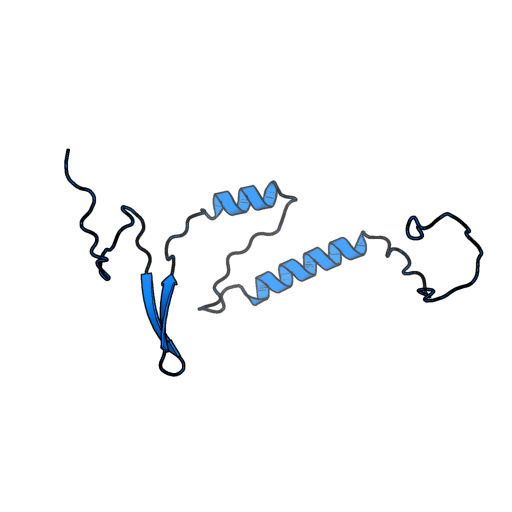0 56.56 101 GLY A N 1
ATOM 825 C CA . GLY A 1 101 ? 19.966 -41.860 -4.978 1.00 56.56 101 GLY A CA 1
ATOM 826 C C . GLY A 1 101 ? 20.591 -42.318 -6.306 1.00 56.56 101 GLY A C 1
ATOM 827 O O . GLY A 1 101 ? 19.978 -42.172 -7.351 1.00 56.56 101 GLY A O 1
ATOM 828 N N . GLY A 1 102 ? 21.808 -42.850 -6.410 1.00 58.06 102 GLY A N 1
ATOM 829 C CA . GLY A 1 102 ? 22.826 -43.264 -5.452 1.00 58.06 102 GLY A CA 1
ATOM 830 C C . GLY A 1 102 ? 23.604 -44.418 -6.095 1.00 58.06 102 GLY A C 1
ATOM 831 O O . GLY A 1 102 ? 23.031 -45.487 -6.221 1.00 58.06 102 GLY A O 1
ATOM 832 N N . ASP A 1 103 ? 24.844 -44.188 -6.543 1.00 53.09 103 ASP A N 1
ATOM 833 C CA . ASP A 1 103 ? 25.984 -45.124 -6.474 1.00 53.09 103 ASP A CA 1
ATOM 834 C C . ASP A 1 103 ? 27.237 -44.424 -7.028 1.00 53.09 103 ASP A C 1
ATOM 836 O O . ASP A 1 103 ? 27.220 -43.864 -8.124 1.00 53.09 103 ASP A O 1
ATOM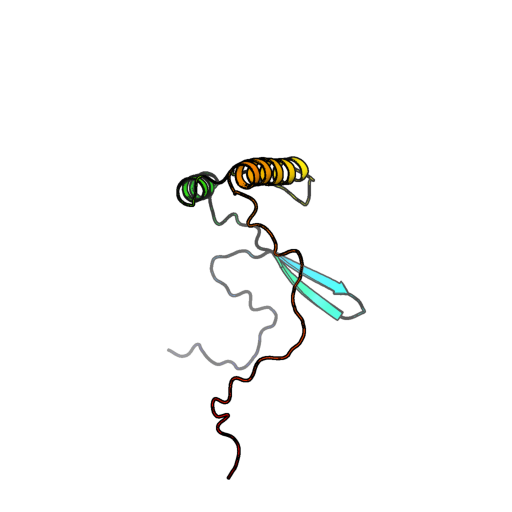 840 N N . GLY A 1 104 ? 28.312 -44.385 -6.245 1.00 49.00 104 GLY A N 1
ATOM 841 C CA . GLY A 1 104 ? 29.529 -43.664 -6.615 1.00 49.00 104 GLY A CA 1
ATOM 842 C C . GLY A 1 104 ? 30.403 -43.335 -5.415 1.00 49.00 104 GLY A C 1
ATOM 843 O O . GLY A 1 104 ? 30.600 -42.172 -5.079 1.00 49.00 104 GLY A O 1
ATOM 844 N N . SER A 1 105 ? 30.868 -44.383 -4.736 1.00 54.19 105 SER A N 1
ATOM 845 C CA . SER A 1 105 ? 32.095 -44.439 -3.930 1.00 54.19 105 SER A CA 1
ATOM 846 C C . SER A 1 105 ? 32.857 -43.113 -3.727 1.00 54.19 105 SER A C 1
ATOM 848 O O . SER A 1 105 ? 33.830 -42.828 -4.424 1.00 54.19 105 SER A O 1
ATOM 850 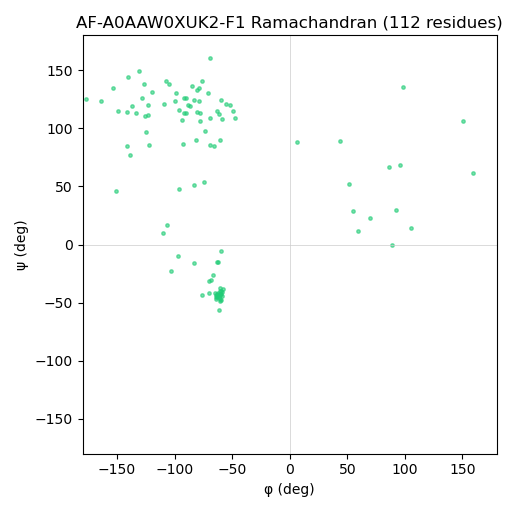N N . HIS A 1 106 ? 32.507 -42.352 -2.691 1.00 51.00 106 HIS A N 1
ATOM 851 C CA . HIS A 1 106 ? 33.428 -41.394 -2.083 1.00 51.00 106 HIS A CA 1
ATOM 852 C C . HIS A 1 106 ? 33.600 -41.729 -0.609 1.00 51.00 106 HIS A C 1
ATOM 854 O O . HIS A 1 106 ? 32.955 -41.196 0.288 1.00 51.00 106 HIS A O 1
ATOM 860 N N . HIS A 1 107 ? 34.534 -42.648 -0.389 1.00 55.78 107 HIS A N 1
ATOM 861 C CA . HIS A 1 107 ? 35.184 -42.885 0.884 1.00 55.78 107 HIS A CA 1
ATOM 862 C C . HIS A 1 107 ? 35.915 -41.604 1.313 1.00 55.78 107 HIS A C 1
ATOM 864 O O . HIS A 1 107 ? 37.071 -41.401 0.956 1.00 55.78 107 HIS A O 1
ATOM 870 N N . ARG A 1 108 ? 35.248 -40.711 2.050 1.00 50.94 108 ARG A N 1
ATOM 871 C CA . ARG A 1 108 ? 35.905 -39.659 2.839 1.00 50.94 108 ARG A CA 1
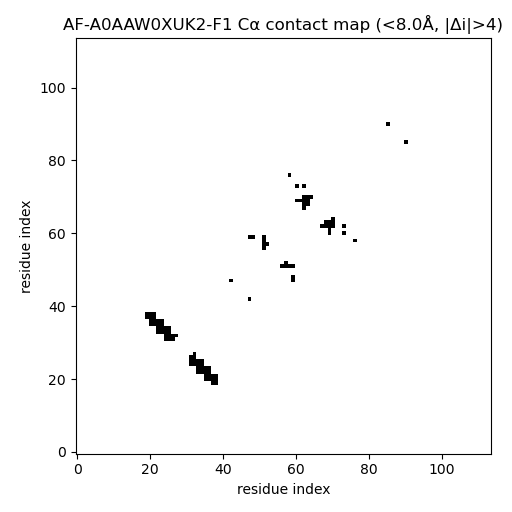ATOM 872 C C . ARG A 1 108 ? 35.175 -39.468 4.169 1.00 50.94 108 ARG A C 1
ATOM 874 O O . ARG A 1 108 ? 34.304 -38.623 4.302 1.00 50.94 108 ARG A O 1
ATOM 881 N N . LEU A 1 109 ? 35.572 -40.325 5.113 1.00 56.31 109 LEU A N 1
ATOM 882 C CA . LEU A 1 109 ? 35.766 -40.057 6.544 1.00 56.31 109 LEU A CA 1
ATOM 883 C C . LEU A 1 109 ? 34.674 -39.215 7.228 1.00 56.31 109 LEU A C 1
ATOM 885 O O . LEU A 1 109 ? 34.790 -37.999 7.357 1.00 56.31 109 LEU A O 1
ATOM 889 N N . CYS A 1 110 ? 33.655 -39.903 7.744 1.00 44.72 110 CYS A N 1
ATOM 890 C CA . CYS A 1 110 ? 32.757 -39.370 8.764 1.00 44.72 110 CYS A CA 1
ATOM 891 C C . CYS A 1 110 ? 33.399 -39.559 10.151 1.00 44.72 110 CYS A C 1
ATOM 893 O O . CYS A 1 110 ? 33.761 -40.676 10.522 1.00 44.72 110 CYS A O 1
ATOM 895 N N . ALA A 1 111 ? 33.550 -38.469 10.904 1.00 54.38 111 ALA A N 1
ATOM 896 C CA . ALA A 1 111 ? 34.223 -38.402 12.202 1.00 54.38 111 ALA A CA 1
ATOM 897 C C . ALA A 1 111 ? 33.317 -38.812 13.382 1.00 54.38 111 ALA A C 1
ATOM 899 O O . ALA A 1 111 ? 33.210 -38.083 14.363 1.00 54.38 111 ALA A O 1
ATOM 900 N N . CYS A 1 112 ? 32.662 -39.971 13.290 1.00 56.84 112 CYS A N 1
ATOM 901 C CA . CYS A 1 112 ? 31.872 -40.533 14.388 1.00 56.84 112 CYS A CA 1
ATOM 902 C C . CYS A 1 112 ? 32.092 -42.045 14.481 1.00 56.84 112 CYS A C 1
ATOM 904 O O . CYS A 1 112 ? 31.248 -42.825 14.045 1.00 56.84 112 CYS A O 1
ATOM 906 N N . SER A 1 113 ? 33.232 -42.463 15.030 1.00 48.34 113 SER A N 1
ATOM 907 C CA . SER A 1 113 ? 33.409 -43.766 15.685 1.00 48.34 113 S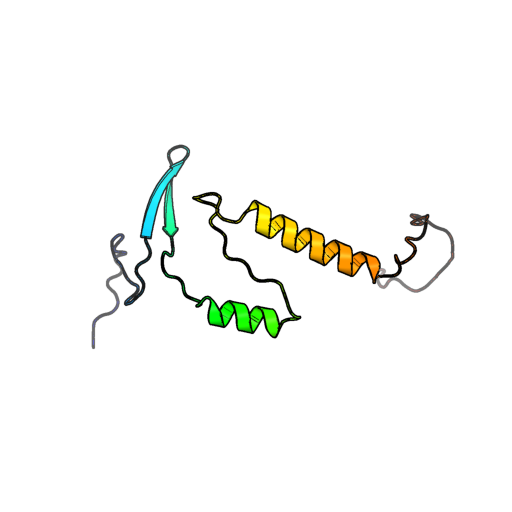ER A CA 1
ATOM 908 C C . SER A 1 113 ? 34.686 -43.742 16.529 1.00 48.34 113 SER A C 1
ATOM 910 O O . SER A 1 113 ? 35.764 -43.519 15.980 1.00 48.34 113 SER A O 1
ATOM 912 N N . SER A 1 114 ? 34.496 -44.034 17.823 1.00 42.25 114 SER A N 1
ATOM 913 C CA . SER A 1 114 ? 35.434 -44.060 18.964 1.00 42.25 114 SER A CA 1
AT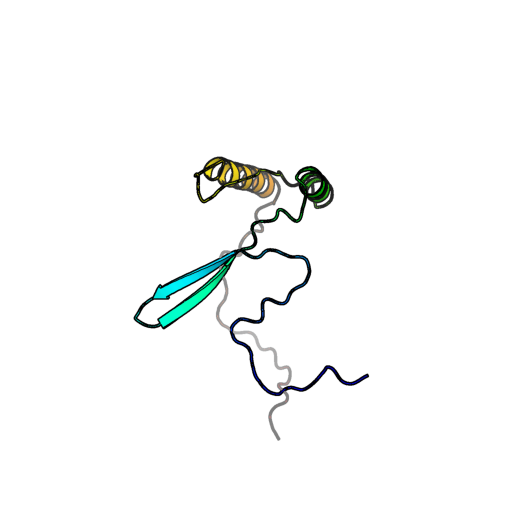OM 914 C C . SER A 1 114 ? 35.581 -42.762 19.749 1.00 42.25 114 SER A C 1
ATOM 916 O O . SER A 1 114 ? 36.129 -41.778 19.214 1.00 42.25 114 SER A O 1
#

Organism: Cherax quadricarinatus (NCBI:txid27406)

Radius of gyration: 27.81 Å; Cα contacts (8 Å, |Δi|>4): 51; chains: 1; bounding box: 51×58×65 Å

Solvent-accessible surface area (backbone atoms only — not comparable to full-atom values): 8021 Å² total; per-residue (Å²): 140,90,88,80,84,73,98,62,89,59,94,78,67,86,76,63,95,90,65,84,60,50,74,44,81,45,78,58,96,90,43,79,43,77,44,79,39,81,79,74,83,88,67,56,70,67,58,52,49,52,49,27,48,74,69,74,61,45,91,78,80,80,67,34,86,88,78,64,36,48,49,68,59,51,52,52,53,53,51,55,54,47,56,60,48,54,77,68,48,76,75,72,78,73,73,95,66,84,80,84,74,89,89,79,91,75,94,71,84,79,97,78,82,135

Mean predicted aligned error: 18.12 Å

Secondary structure (DSSP, 8-state):
----------TT----TT--EEEEEEEETTEEEEEEEE-S--S-HHHHHHHHHHTTS------BTTTTBSHHHHHHHHHHHHHHHHTTS------S--------------S---

Nearest PDB structures (foldseek):
  4ucd-assembly1_A  TM=3.821E-01  e=1.083E+00  Human respiratory syncytial virus A2
  8iyj-assembly1_Q1  TM=2.357E-01  e=1.819E+00  Mus musculus
  8rdj-assembly1_H  TM=3.147E-01  e=4.806E+00  Sinapis alba

Foldseek 3Di:
DDDDDPPDDDPPPPDDPPADWDWDWDDDPNDIDTDTHHPDDPADPVRVCVCCCVVPVHDDDDADPPVRRCPVVVVVSVVVVVVVVVVVDPPPPDPPDDDPDDDDDDPDDDPDDD